Protein AF-A0A7J2U5F8-F1 (afdb_monomer)

Organism: NCBI:txid334771

pLDDT: mean 87.83, std 13.02, range [47.31, 97.75]

Radius of gyration: 16.74 Å; Cα contacts (8 Å, |Δi|>4): 131; chains: 1; bounding box: 28×45×47 Å

Sequence (115 aa):
MVRGAVVEAIRSAIVHELKHLANARHSIAVVEDADWGYIYIVTLDTSARKALEVNLELQKRFPGIPIVVKWTGSMDLSEEDLIDYIVKIARAGGFKARAPPGFSSVEVVRGAREE

Foldseek 3Di:
DVVVVVVVVVVVVLVVLCVVLPPFDKDWDWDQDPVLGIAIEIETADEPVSQLVSLLVVLLVAASHHYHYHYDDYDPDDPVRVVVSVVSNCVSNVHDPDDDVPDDPVVVVVVVVVD

Structure (mmCIF, N/CA/C/O backbone):
data_AF-A0A7J2U5F8-F1
#
_entry.id   AF-A0A7J2U5F8-F1
#
loop_
_atom_site.group_PDB
_atom_site.id
_atom_site.type_symbol
_atom_site.label_atom_id
_atom_site.label_alt_id
_atom_site.label_comp_id
_atom_site.label_asym_id
_atom_site.label_entity_id
_atom_site.label_seq_id
_atom_site.pdbx_PDB_ins_code
_atom_site.Cartn_x
_atom_site.Cartn_y
_atom_site.Cartn_z
_atom_site.occupancy
_atom_site.B_iso_or_equiv
_atom_site.auth_seq_id
_atom_site.auth_comp_id
_atom_site.auth_asym_id
_atom_site.auth_atom_id
_atom_site.pdbx_PDB_model_num
ATOM 1 N N . MET A 1 1 ? 19.595 -0.369 -18.075 1.00 59.03 1 MET A N 1
ATOM 2 C CA . MET A 1 1 ? 18.594 0.617 -18.547 1.00 59.03 1 MET A CA 1
ATOM 3 C C . MET A 1 1 ? 17.151 0.136 -18.350 1.00 59.03 1 MET A C 1
ATOM 5 O O . MET A 1 1 ? 16.359 0.891 -17.814 1.00 59.03 1 MET A O 1
ATOM 9 N N . VAL A 1 2 ? 16.816 -1.121 -18.685 1.00 62.69 2 VAL A N 1
ATOM 10 C CA . VAL A 1 2 ? 15.437 -1.667 -18.610 1.00 62.69 2 VAL A CA 1
ATOM 11 C C . VAL A 1 2 ? 14.827 -1.662 -17.194 1.00 62.69 2 VAL A C 1
ATOM 13 O O . VAL A 1 2 ? 13.661 -1.323 -17.033 1.00 62.69 2 VAL A O 1
ATOM 16 N N . ARG A 1 3 ? 15.614 -1.973 -16.153 1.00 77.81 3 ARG A N 1
ATOM 17 C CA . ARG A 1 3 ? 15.121 -2.105 -14.765 1.00 77.81 3 ARG A CA 1
ATOM 18 C C . ARG A 1 3 ? 14.529 -0.803 -14.198 1.00 77.81 3 ARG A C 1
ATOM 20 O O . ARG A 1 3 ? 13.470 -0.844 -13.588 1.00 77.81 3 ARG A O 1
ATOM 27 N N . GLY A 1 4 ? 15.155 0.346 -14.470 1.00 85.44 4 GLY A N 1
ATOM 28 C CA . GLY A 1 4 ? 14.658 1.654 -14.018 1.00 85.44 4 GLY A CA 1
ATOM 29 C C . GLY A 1 4 ? 13.363 2.087 -14.714 1.00 85.44 4 GLY A C 1
ATOM 30 O O . GLY A 1 4 ? 12.473 2.630 -14.072 1.00 85.44 4 GLY A O 1
ATOM 31 N N . ALA A 1 5 ? 13.212 1.776 -16.006 1.00 89.38 5 ALA A N 1
ATOM 32 C CA . ALA A 1 5 ? 11.989 2.088 -16.749 1.00 89.38 5 ALA A CA 1
ATOM 33 C C . ALA A 1 5 ? 10.775 1.301 -16.226 1.00 89.38 5 ALA A C 1
ATOM 35 O O . ALA A 1 5 ? 9.682 1.850 -16.128 1.00 89.38 5 ALA A O 1
ATOM 36 N N . VAL A 1 6 ? 10.974 0.033 -15.843 1.00 92.12 6 VAL A N 1
ATOM 37 C CA . VAL A 1 6 ? 9.915 -0.792 -15.237 1.00 92.12 6 VAL A CA 1
ATOM 38 C C . VAL A 1 6 ? 9.496 -0.237 -13.875 1.00 92.12 6 VAL A C 1
ATOM 40 O O . VAL A 1 6 ? 8.301 -0.144 -13.603 1.00 92.12 6 VAL A O 1
ATOM 43 N N . VAL A 1 7 ? 10.455 0.183 -13.043 1.00 94.38 7 VAL A N 1
ATOM 44 C CA . VAL A 1 7 ? 10.164 0.785 -11.731 1.00 94.38 7 VAL A CA 1
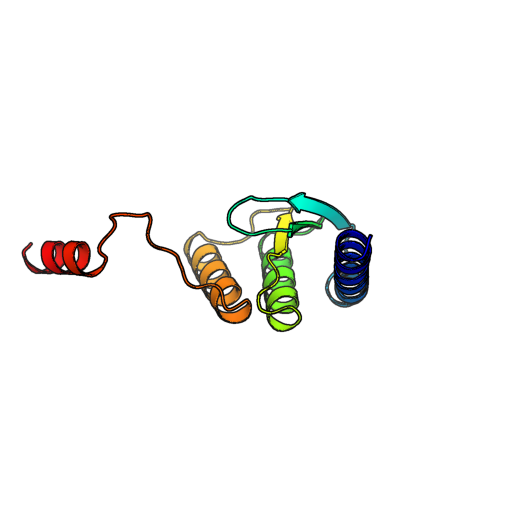ATOM 45 C C . VAL A 1 7 ? 9.327 2.057 -11.871 1.00 94.38 7 VAL A C 1
ATOM 47 O O . VAL A 1 7 ? 8.305 2.201 -11.201 1.00 94.38 7 VAL A O 1
ATOM 50 N N . GLU A 1 8 ? 9.693 2.951 -12.791 1.00 94.81 8 GLU A N 1
ATOM 51 C CA . GLU A 1 8 ? 8.921 4.176 -13.030 1.00 94.81 8 GLU A CA 1
ATOM 52 C C . GLU A 1 8 ? 7.544 3.909 -13.655 1.00 94.81 8 GLU A C 1
ATOM 54 O O . GLU A 1 8 ? 6.579 4.618 -13.351 1.00 94.81 8 GLU A O 1
ATOM 59 N N . ALA A 1 9 ? 7.411 2.868 -14.482 1.00 95.75 9 ALA A N 1
ATOM 60 C CA . ALA A 1 9 ? 6.119 2.459 -15.028 1.00 95.75 9 ALA A CA 1
ATOM 61 C C . ALA A 1 9 ? 5.171 1.963 -13.924 1.00 95.75 9 ALA A C 1
ATOM 63 O O . ALA A 1 9 ? 4.023 2.405 -13.859 1.00 95.75 9 ALA A O 1
ATOM 64 N N . ILE A 1 10 ? 5.660 1.113 -13.013 1.00 96.19 10 ILE A N 1
ATOM 65 C CA . ILE A 1 10 ? 4.882 0.642 -11.857 1.00 96.19 10 ILE A CA 1
ATOM 66 C C . ILE A 1 10 ? 4.533 1.821 -10.945 1.00 96.19 10 ILE A C 1
ATOM 68 O O . ILE A 1 10 ? 3.371 1.989 -10.577 1.00 96.19 10 ILE A O 1
ATOM 72 N N . ARG A 1 11 ? 5.503 2.692 -10.638 1.00 96.44 11 ARG A N 1
ATOM 73 C CA . ARG A 1 11 ? 5.270 3.913 -9.855 1.00 96.44 11 ARG A CA 1
ATOM 74 C C . ARG A 1 11 ? 4.149 4.761 -10.457 1.00 96.44 11 ARG A C 1
ATOM 76 O O . ARG A 1 11 ? 3.247 5.182 -9.738 1.00 96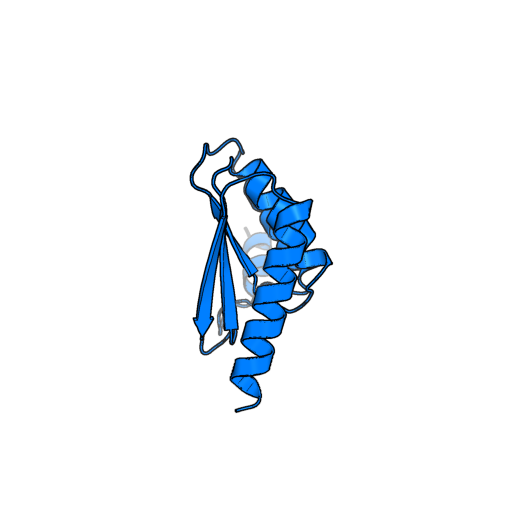.44 11 ARG A O 1
ATOM 83 N N . SER A 1 12 ? 4.182 4.980 -11.769 1.00 95.94 12 SER A N 1
ATOM 84 C CA . SER A 1 12 ? 3.167 5.760 -12.486 1.00 95.94 12 SER A CA 1
ATOM 85 C C . SER A 1 12 ? 1.788 5.098 -12.448 1.00 95.94 12 SER A C 1
ATOM 87 O O . SER A 1 12 ? 0.788 5.794 -12.268 1.00 95.94 12 SER A O 1
ATOM 89 N N . ALA A 1 13 ? 1.724 3.769 -12.558 1.00 96.62 13 ALA A N 1
ATOM 90 C CA . ALA A 1 13 ? 0.478 3.017 -12.437 1.00 96.62 13 ALA A CA 1
ATOM 91 C C . ALA A 1 13 ? -0.125 3.130 -11.027 1.00 96.62 13 ALA A C 1
ATOM 93 O O . ALA A 1 13 ? -1.315 3.404 -10.892 1.00 96.62 13 ALA A O 1
ATOM 94 N N . ILE A 1 14 ? 0.692 3.022 -9.973 1.00 95.88 14 ILE A N 1
ATOM 95 C CA . ILE A 1 14 ? 0.227 3.211 -8.590 1.00 95.88 14 ILE A CA 1
ATOM 96 C C . ILE A 1 14 ? -0.287 4.644 -8.391 1.00 95.88 14 ILE A C 1
ATOM 98 O O . ILE A 1 14 ? -1.357 4.836 -7.819 1.00 95.88 14 ILE A O 1
ATOM 102 N N . VAL A 1 15 ? 0.425 5.660 -8.895 1.00 94.56 15 VAL A N 1
ATOM 103 C CA . VAL A 1 15 ? -0.038 7.060 -8.835 1.00 94.56 15 VAL A CA 1
ATOM 104 C C . VAL A 1 15 ? -1.375 7.236 -9.554 1.00 94.56 15 VAL A C 1
ATOM 106 O O . VAL A 1 15 ? -2.239 7.962 -9.064 1.00 94.56 15 VAL A O 1
ATOM 109 N N . HIS A 1 16 ? -1.561 6.597 -10.710 1.00 94.25 16 HIS A N 1
ATOM 110 C CA . HIS A 1 16 ? -2.828 6.645 -11.434 1.00 94.25 16 HIS A CA 1
ATOM 111 C C . HIS A 1 16 ? -3.973 6.068 -10.594 1.00 94.25 16 HIS A C 1
ATOM 113 O O . HIS A 1 16 ? -5.000 6.723 -10.439 1.00 94.25 16 HIS A O 1
ATOM 119 N N . GLU A 1 17 ? -3.766 4.907 -9.976 1.00 94.12 17 GLU A N 1
ATOM 120 C CA . GLU A 1 17 ? -4.770 4.279 -9.114 1.00 94.12 17 GLU A CA 1
ATOM 121 C C . GLU A 1 17 ? -5.073 5.095 -7.856 1.00 94.12 17 GLU A C 1
ATOM 123 O O . GLU A 1 17 ? -6.233 5.258 -7.471 1.00 94.12 17 GLU A O 1
ATOM 128 N N . LEU A 1 18 ? -4.053 5.699 -7.242 1.00 92.56 18 LEU A N 1
ATOM 129 C CA . LEU A 1 18 ? -4.235 6.554 -6.069 1.00 92.56 18 LEU A CA 1
ATOM 130 C C . LEU A 1 18 ? -5.150 7.749 -6.340 1.00 92.56 18 LEU A C 1
ATOM 132 O O . LEU A 1 18 ? -5.895 8.132 -5.444 1.00 92.56 18 LEU A O 1
ATOM 136 N N . LYS A 1 19 ? -5.171 8.295 -7.564 1.00 89.75 19 LYS A N 1
ATOM 137 C CA . LYS A 1 19 ? -6.104 9.378 -7.933 1.00 89.75 19 LYS A CA 1
ATOM 138 C C . LYS A 1 19 ? -7.571 8.959 -7.833 1.00 89.75 19 LYS A C 1
ATOM 140 O O . LYS A 1 19 ? -8.426 9.816 -7.633 1.00 89.75 19 LYS A O 1
ATOM 145 N N . HIS A 1 20 ? -7.863 7.669 -7.986 1.00 87.50 20 HIS A N 1
ATOM 146 C CA . HIS A 1 20 ? -9.218 7.125 -7.904 1.00 87.50 20 HIS A CA 1
ATOM 147 C C . HIS A 1 20 ? -9.553 6.606 -6.504 1.00 87.50 20 HIS A C 1
ATOM 149 O O . HIS A 1 20 ? -10.695 6.712 -6.064 1.00 87.50 20 HIS A O 1
ATOM 155 N N . LEU A 1 21 ? -8.562 6.051 -5.804 1.00 86.31 21 LEU A N 1
ATOM 156 C CA . LEU A 1 21 ? -8.747 5.406 -4.503 1.00 86.31 21 LEU A CA 1
ATOM 157 C C . LEU A 1 21 ? -8.658 6.384 -3.324 1.00 86.31 21 LEU A C 1
ATOM 159 O O . LEU A 1 21 ? -9.308 6.176 -2.297 1.00 86.31 21 LEU A O 1
ATOM 163 N N . ALA A 1 22 ? -7.857 7.440 -3.457 1.00 75.19 22 ALA A N 1
ATOM 164 C CA . ALA A 1 22 ? -7.563 8.377 -2.387 1.00 75.19 22 ALA A CA 1
ATOM 165 C C . ALA A 1 22 ? -7.772 9.821 -2.859 1.00 75.19 22 ALA A C 1
ATOM 167 O O . ALA A 1 22 ? -6.973 10.371 -3.611 1.00 75.19 22 ALA A O 1
ATOM 168 N N . ASN A 1 23 ? -8.800 10.489 -2.330 1.00 74.56 23 ASN A N 1
ATOM 169 C CA . ASN A 1 23 ? -8.952 11.943 -2.467 1.00 74.56 23 ASN A CA 1
ATOM 170 C C . ASN A 1 23 ? -8.095 12.698 -1.428 1.00 74.56 23 ASN A C 1
ATOM 172 O O . ASN A 1 23 ? -8.542 13.658 -0.805 1.00 74.56 23 ASN A O 1
ATOM 176 N N . ALA A 1 24 ? -6.886 12.195 -1.173 1.00 74.50 24 ALA A N 1
ATOM 177 C CA . ALA A 1 24 ? -5.983 12.665 -0.132 1.00 74.50 24 ALA A CA 1
ATOM 178 C C . ALA A 1 24 ? -4.618 13.022 -0.726 1.00 74.50 24 ALA A C 1
ATOM 180 O O . ALA A 1 24 ? -4.188 12.472 -1.749 1.00 74.50 24 ALA A O 1
ATOM 181 N N . ARG A 1 25 ? -3.912 13.942 -0.060 1.00 88.69 25 ARG A N 1
ATOM 182 C CA . ARG A 1 25 ? -2.523 14.250 -0.404 1.00 88.69 25 ARG A CA 1
ATOM 183 C C . ARG A 1 25 ? -1.691 12.981 -0.225 1.00 88.69 25 ARG A C 1
ATOM 185 O O . ARG A 1 25 ? -1.799 12.303 0.795 1.00 88.69 25 ARG A O 1
ATOM 192 N N . HIS A 1 26 ? -0.869 12.675 -1.223 1.00 92.94 26 HIS A N 1
ATOM 193 C CA . HIS A 1 26 ? -0.048 11.474 -1.226 1.00 92.94 26 HIS A CA 1
ATOM 194 C C . HIS A 1 26 ? 1.376 11.750 -1.699 1.00 92.94 26 HIS A C 1
ATOM 196 O O . HIS A 1 26 ? 1.631 12.687 -2.458 1.00 92.94 26 HIS A O 1
ATOM 202 N N . SER A 1 27 ? 2.303 10.900 -1.270 1.00 94.50 27 SER A N 1
ATOM 203 C CA . SER A 1 27 ? 3.658 10.820 -1.810 1.00 94.50 27 SER A CA 1
ATOM 204 C C . SER A 1 27 ? 4.056 9.361 -2.018 1.00 94.50 27 SER A C 1
ATOM 206 O O . SER A 1 27 ? 3.572 8.474 -1.316 1.00 94.50 27 SER A O 1
ATOM 208 N N . ILE A 1 28 ? 4.926 9.112 -2.998 1.00 96.38 28 ILE A N 1
ATOM 209 C CA . ILE A 1 28 ? 5.519 7.794 -3.236 1.00 96.38 28 ILE A CA 1
ATOM 210 C C . ILE A 1 28 ? 7.034 7.898 -3.228 1.00 96.38 28 ILE A C 1
ATOM 212 O O . ILE A 1 28 ? 7.607 8.677 -3.998 1.00 96.38 28 ILE A O 1
ATOM 216 N N . ALA A 1 29 ? 7.648 7.040 -2.418 1.00 96.31 29 ALA A N 1
ATOM 217 C CA . ALA A 1 29 ? 9.060 6.700 -2.467 1.00 96.31 29 ALA A CA 1
ATOM 218 C C . ALA A 1 29 ? 9.234 5.252 -2.945 1.00 96.31 29 ALA A C 1
ATOM 220 O O . ALA A 1 29 ? 8.351 4.416 -2.751 1.00 96.31 29 ALA A O 1
ATOM 221 N N . VAL A 1 30 ? 10.380 4.958 -3.555 1.00 96.75 30 VAL A N 1
ATOM 222 C CA . VAL A 1 30 ? 10.763 3.599 -3.948 1.00 96.75 30 VAL A CA 1
ATOM 223 C C . VAL A 1 30 ? 12.078 3.263 -3.264 1.00 96.75 30 VAL A C 1
ATOM 225 O O . VAL A 1 30 ? 13.011 4.063 -3.301 1.00 96.75 30 VAL A O 1
ATOM 228 N N . VAL A 1 31 ? 12.137 2.097 -2.630 1.00 95.56 31 VAL A N 1
ATOM 229 C CA . VAL A 1 31 ? 13.334 1.581 -1.956 1.00 95.56 31 VAL A CA 1
ATOM 230 C C . VAL A 1 31 ? 13.669 0.220 -2.551 1.00 95.56 31 VAL A C 1
ATOM 232 O O . VAL A 1 31 ? 12.765 -0.569 -2.801 1.00 95.56 31 VAL A O 1
ATOM 235 N N . GLU A 1 32 ? 14.948 -0.052 -2.805 1.00 93.69 32 GLU A N 1
ATOM 236 C CA . GLU A 1 32 ? 15.409 -1.396 -3.166 1.00 93.69 32 GLU A CA 1
ATOM 237 C C . GLU A 1 32 ? 15.792 -2.150 -1.892 1.00 93.69 32 GLU A C 1
ATOM 239 O O . GLU A 1 32 ? 16.605 -1.675 -1.101 1.00 93.69 32 GLU A O 1
ATOM 244 N N . ASP A 1 33 ? 15.186 -3.312 -1.705 1.00 91.12 33 ASP A N 1
ATOM 245 C CA . ASP A 1 33 ? 15.442 -4.246 -0.622 1.00 91.12 33 ASP A CA 1
ATOM 246 C C . ASP A 1 33 ? 16.014 -5.552 -1.195 1.00 91.12 33 ASP A C 1
ATOM 248 O O . ASP A 1 33 ? 15.627 -5.993 -2.282 1.00 91.12 33 ASP A O 1
ATOM 252 N N . ALA A 1 34 ? 16.960 -6.164 -0.483 1.00 89.00 34 ALA A N 1
ATOM 253 C CA . ALA A 1 34 ? 17.662 -7.354 -0.959 1.00 89.00 34 ALA A CA 1
ATOM 254 C C . ALA A 1 34 ? 16.756 -8.595 -1.050 1.00 89.00 34 ALA A C 1
ATOM 256 O O . ALA A 1 34 ? 16.951 -9.427 -1.937 1.00 89.00 34 ALA A O 1
ATOM 257 N N . ASP A 1 35 ? 15.759 -8.703 -0.172 1.00 85.69 35 ASP A N 1
ATOM 258 C CA . ASP A 1 35 ? 14.868 -9.859 -0.073 1.00 85.69 35 ASP A CA 1
ATOM 259 C C . ASP A 1 35 ? 13.565 -9.654 -0.855 1.00 85.69 35 ASP A C 1
ATOM 261 O O . ASP A 1 35 ? 12.974 -10.616 -1.357 1.00 85.69 35 ASP A O 1
ATOM 265 N N . TRP A 1 36 ? 13.117 -8.401 -0.966 1.00 84.06 36 TRP A N 1
ATOM 266 C CA . TRP A 1 36 ? 11.821 -8.038 -1.547 1.00 84.06 36 TRP A CA 1
ATOM 267 C C . TRP A 1 36 ? 11.916 -7.323 -2.899 1.00 84.06 36 TRP A C 1
ATOM 269 O O . TRP A 1 36 ? 10.905 -7.169 -3.586 1.00 84.06 36 TRP A O 1
ATOM 279 N N . GLY A 1 37 ? 13.109 -6.904 -3.320 1.00 90.50 37 GLY A N 1
ATOM 280 C CA . GLY A 1 37 ? 13.285 -6.080 -4.511 1.00 90.50 37 GLY A CA 1
ATOM 281 C C . GLY A 1 37 ? 12.765 -4.658 -4.290 1.00 90.50 37 GLY A C 1
ATOM 282 O O . GLY A 1 37 ? 12.965 -4.069 -3.234 1.00 90.50 37 GLY A O 1
ATOM 283 N N . TYR A 1 38 ? 12.116 -4.067 -5.295 1.00 94.69 38 TYR A N 1
ATOM 284 C CA . TYR A 1 38 ? 11.608 -2.698 -5.174 1.00 94.69 38 TYR A CA 1
ATOM 285 C C . TYR A 1 38 ? 10.315 -2.645 -4.357 1.00 94.69 38 TYR A C 1
ATOM 287 O O . TYR A 1 38 ? 9.298 -3.217 -4.751 1.00 94.69 38 TYR A O 1
ATOM 295 N N . ILE A 1 39 ? 10.353 -1.896 -3.258 1.00 95.69 39 ILE A N 1
ATOM 296 C CA . ILE A 1 39 ? 9.221 -1.617 -2.380 1.00 95.69 39 ILE A CA 1
ATOM 297 C C . ILE A 1 39 ? 8.716 -0.200 -2.653 1.00 95.69 39 ILE A C 1
ATOM 299 O O . ILE A 1 39 ? 9.471 0.772 -2.568 1.00 95.69 39 ILE A O 1
ATOM 303 N N . TYR A 1 40 ? 7.421 -0.076 -2.941 1.00 97.38 40 TYR A N 1
ATOM 304 C CA . TYR A 1 40 ? 6.749 1.201 -3.175 1.00 97.38 40 TYR A CA 1
ATOM 305 C C . TYR A 1 40 ? 6.097 1.669 -1.877 1.00 97.38 40 TYR A C 1
ATOM 307 O O . TYR A 1 40 ? 5.114 1.091 -1.413 1.00 97.38 40 TYR A O 1
ATOM 315 N N . ILE A 1 41 ? 6.650 2.719 -1.278 1.00 97.75 41 ILE A N 1
ATOM 316 C CA . ILE A 1 41 ? 6.159 3.292 -0.026 1.00 97.75 41 ILE A CA 1
ATOM 317 C C . ILE A 1 41 ? 5.259 4.477 -0.361 1.00 97.75 41 ILE A C 1
ATOM 319 O O . ILE A 1 41 ? 5.737 5.542 -0.753 1.00 97.75 41 ILE A O 1
ATOM 323 N N . VAL A 1 42 ? 3.957 4.292 -0.180 1.00 97.56 42 VAL A N 1
ATOM 324 C CA . VAL A 1 42 ? 2.926 5.317 -0.337 1.00 97.56 42 VAL A CA 1
ATOM 325 C C . VAL A 1 42 ? 2.672 5.959 1.023 1.00 97.56 42 VAL A C 1
ATOM 327 O O . VAL A 1 42 ? 2.358 5.257 1.975 1.00 97.56 42 VAL A O 1
ATOM 330 N N . THR A 1 43 ? 2.764 7.279 1.140 1.00 97.38 43 THR A N 1
ATOM 331 C CA . THR A 1 43 ? 2.306 8.000 2.341 1.00 97.38 43 THR A CA 1
ATOM 332 C C . THR A 1 43 ? 1.024 8.744 2.016 1.00 97.38 43 THR A C 1
ATOM 334 O O . THR A 1 43 ? 1.010 9.499 1.046 1.00 97.38 43 THR A O 1
ATOM 337 N N . LEU A 1 44 ? -0.033 8.537 2.803 1.00 96.62 44 LEU A N 1
ATOM 338 C CA . LEU A 1 44 ? -1.343 9.164 2.624 1.00 96.62 44 LEU A CA 1
ATOM 339 C C . LEU A 1 44 ? -1.705 10.048 3.817 1.00 96.62 44 LEU A C 1
ATOM 341 O O . LEU A 1 44 ? -1.609 9.624 4.969 1.00 96.62 44 LEU A O 1
ATOM 345 N N . ASP A 1 45 ? -2.201 11.248 3.534 1.00 95.25 45 ASP A N 1
ATOM 346 C CA . ASP A 1 45 ? -2.749 12.136 4.557 1.00 95.25 45 ASP A CA 1
ATOM 347 C C . ASP A 1 45 ? -4.210 11.787 4.870 1.00 95.25 45 ASP A C 1
ATOM 349 O O . ASP A 1 45 ? -5.153 12.412 4.385 1.00 95.25 45 ASP A O 1
ATOM 353 N N . THR A 1 46 ? -4.403 10.680 5.587 1.00 95.88 46 THR A N 1
ATOM 354 C CA . THR A 1 46 ? -5.720 10.130 5.933 1.00 95.88 46 THR A CA 1
ATOM 355 C C . THR A 1 46 ? -5.641 9.249 7.187 1.00 95.88 46 THR A C 1
ATOM 357 O O . THR A 1 46 ? -4.555 9.064 7.738 1.00 95.88 46 THR A O 1
ATOM 360 N N . SER A 1 47 ? -6.775 8.729 7.667 1.00 96.38 47 SER A N 1
ATOM 361 C CA . SER A 1 47 ? -6.811 7.839 8.836 1.00 96.38 47 SER A CA 1
ATOM 362 C C . SER A 1 47 ? -6.232 6.451 8.540 1.00 96.38 47 SER A C 1
ATOM 364 O O . SER A 1 47 ? -6.137 6.033 7.382 1.00 96.38 47 SER A O 1
ATOM 366 N N . ALA A 1 48 ? -5.867 5.717 9.593 1.00 96.94 48 ALA A N 1
ATOM 367 C CA . ALA A 1 48 ? -5.327 4.363 9.491 1.00 96.94 48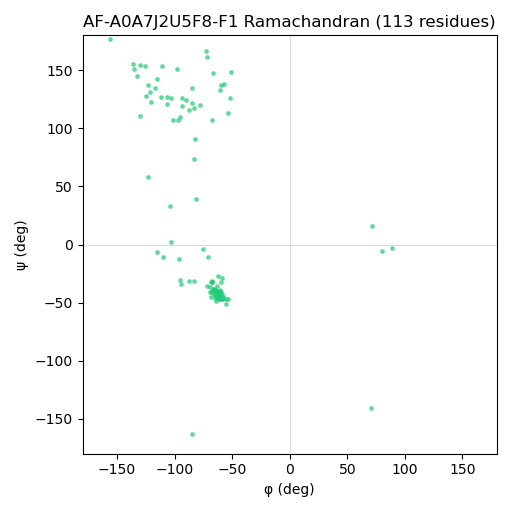 ALA A CA 1
ATOM 368 C C . ALA A 1 48 ? -6.264 3.426 8.716 1.00 96.94 48 ALA A C 1
ATOM 370 O O . ALA A 1 48 ? -5.830 2.746 7.783 1.00 96.94 48 ALA A O 1
ATOM 371 N N . ARG A 1 49 ? -7.56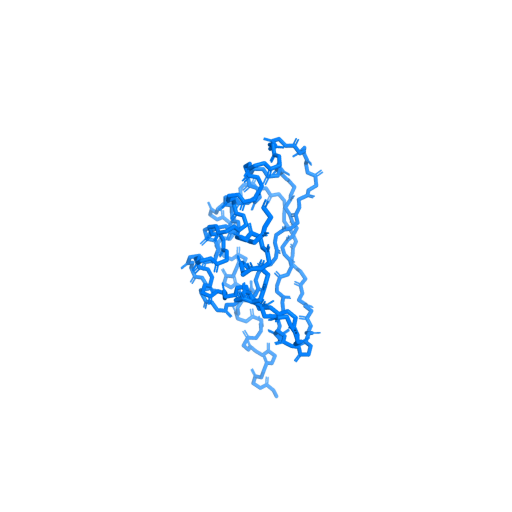5 3.445 9.040 1.00 97.38 49 ARG A N 1
ATOM 372 C CA . ARG A 1 49 ? -8.591 2.661 8.340 1.00 97.38 49 ARG A CA 1
ATOM 373 C C . ARG A 1 49 ? -8.595 2.953 6.853 1.00 97.38 49 ARG A C 1
ATOM 375 O O . ARG A 1 49 ? -8.508 2.026 6.049 1.00 97.38 49 ARG A O 1
ATOM 382 N N . LYS A 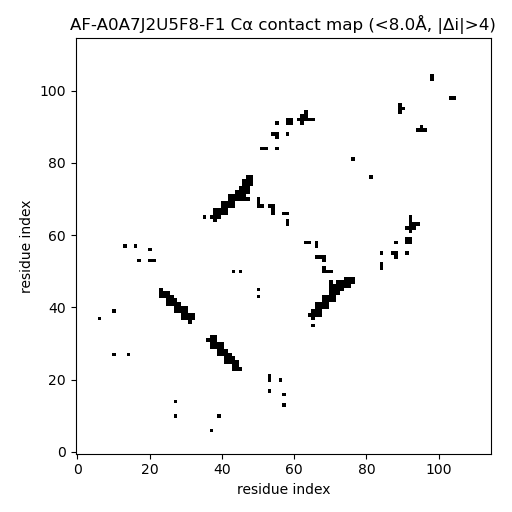1 50 ? -8.642 4.233 6.474 1.00 96.69 50 LYS A N 1
ATOM 383 C CA . LYS A 1 50 ? -8.719 4.593 5.059 1.00 96.69 50 LYS A CA 1
ATOM 384 C C . LYS A 1 50 ? -7.447 4.220 4.305 1.00 96.69 50 LYS A C 1
ATOM 386 O O . LYS A 1 50 ? -7.515 3.753 3.170 1.00 96.69 50 LYS A O 1
ATOM 391 N N . ALA A 1 51 ? -6.291 4.382 4.939 1.00 97.12 51 ALA A N 1
ATOM 392 C CA . ALA A 1 51 ? -5.016 3.989 4.364 1.00 97.12 51 ALA A CA 1
ATOM 393 C C . ALA A 1 51 ? -4.920 2.472 4.133 1.00 97.12 51 ALA A C 1
ATOM 395 O O . ALA A 1 51 ? -4.430 2.044 3.088 1.00 97.12 51 ALA A O 1
ATOM 396 N N . LEU A 1 52 ? -5.425 1.658 5.061 1.00 97.38 52 LEU A N 1
ATOM 397 C CA . LEU A 1 52 ? -5.439 0.200 4.924 1.00 97.38 52 LEU A CA 1
ATOM 398 C C . LEU A 1 52 ? -6.451 -0.290 3.883 1.00 97.38 52 LEU A C 1
ATOM 400 O O . LEU A 1 52 ? -6.136 -1.217 3.139 1.00 97.38 52 LEU A O 1
ATOM 404 N N . GLU A 1 53 ? -7.610 0.361 3.750 1.00 97.19 53 GLU A N 1
ATOM 405 C CA . GLU A 1 53 ? -8.531 0.122 2.628 1.00 97.19 53 GLU A CA 1
ATOM 406 C C . GLU A 1 53 ? -7.849 0.386 1.280 1.00 97.19 53 GLU A C 1
ATOM 408 O O . GLU A 1 53 ? -7.916 -0.443 0.374 1.00 97.19 53 GLU A O 1
ATOM 413 N N . VAL A 1 54 ? -7.146 1.519 1.155 1.00 97.19 54 VAL A N 1
ATOM 414 C CA . VAL A 1 54 ? -6.394 1.849 -0.063 1.00 97.19 54 VAL A CA 1
ATOM 415 C C . VAL A 1 54 ? -5.288 0.824 -0.312 1.00 97.19 54 VAL A C 1
ATOM 417 O O . VAL A 1 54 ? -5.130 0.376 -1.444 1.00 97.19 54 VAL A O 1
ATOM 420 N N . ASN A 1 55 ? -4.556 0.406 0.726 1.00 97.56 55 ASN A N 1
ATOM 421 C CA . ASN A 1 55 ? -3.530 -0.631 0.601 1.00 97.56 55 ASN A CA 1
ATOM 422 C C . ASN A 1 55 ? -4.122 -1.945 0.077 1.00 97.56 55 ASN A C 1
ATOM 424 O O . ASN A 1 55 ? -3.595 -2.539 -0.860 1.00 97.56 55 ASN A O 1
ATOM 428 N N . LEU A 1 56 ? -5.258 -2.371 0.631 1.00 97.69 56 LEU A N 1
ATOM 429 C CA . LEU A 1 56 ? -5.941 -3.581 0.193 1.00 97.69 56 LEU A CA 1
ATOM 430 C C . LEU A 1 56 ? -6.347 -3.507 -1.285 1.00 97.69 56 LEU A C 1
ATOM 432 O O . LEU A 1 56 ? -6.127 -4.466 -2.023 1.00 97.69 56 LEU A O 1
ATOM 436 N N . GLU A 1 57 ? -6.905 -2.382 -1.733 1.00 97.62 57 GLU A N 1
ATOM 437 C CA . GLU A 1 57 ? -7.274 -2.193 -3.140 1.00 97.62 57 GLU A CA 1
ATOM 438 C C . GLU A 1 57 ? -6.058 -2.146 -4.071 1.00 97.62 57 GLU A C 1
ATOM 440 O O . GLU A 1 57 ? -6.080 -2.757 -5.141 1.00 97.62 57 GLU A O 1
ATOM 445 N N . LEU A 1 58 ? -4.969 -1.495 -3.657 1.00 96.81 58 LEU A N 1
ATOM 446 C CA . LEU A 1 58 ? -3.715 -1.519 -4.408 1.00 96.81 58 LEU A CA 1
ATOM 447 C C . LEU A 1 58 ? -3.172 -2.947 -4.525 1.00 96.81 58 LEU A C 1
ATOM 449 O O . LEU A 1 58 ? -2.807 -3.366 -5.618 1.00 96.81 58 LEU A O 1
ATOM 453 N N . GLN A 1 59 ? -3.183 -3.728 -3.445 1.00 96.44 59 GLN A N 1
ATOM 454 C CA . GLN A 1 59 ? -2.665 -5.095 -3.478 1.00 96.44 59 GLN A CA 1
ATOM 455 C C . GLN A 1 59 ? -3.501 -6.050 -4.332 1.00 96.44 59 GLN A C 1
ATOM 457 O O . GLN A 1 59 ? -2.947 -6.930 -4.984 1.00 96.44 59 GLN A O 1
ATOM 462 N N . LYS A 1 60 ? -4.821 -5.847 -4.412 1.00 96.38 60 LYS A N 1
ATOM 463 C CA . LYS A 1 60 ? -5.668 -6.581 -5.367 1.00 96.38 60 LYS A CA 1
ATOM 464 C C . LYS A 1 60 ? -5.304 -6.273 -6.824 1.00 96.38 60 LYS A C 1
ATOM 466 O O . LYS A 1 60 ? -5.408 -7.156 -7.671 1.00 96.38 60 LYS A O 1
ATOM 471 N N . ARG A 1 61 ? -4.913 -5.029 -7.126 1.00 96.38 61 ARG A N 1
ATOM 472 C CA . ARG A 1 61 ? -4.576 -4.568 -8.488 1.00 96.38 61 ARG A CA 1
ATOM 473 C C . ARG A 1 61 ? -3.145 -4.901 -8.900 1.00 96.38 61 ARG A C 1
ATOM 475 O O . ARG A 1 61 ? -2.894 -5.131 -10.079 1.00 96.38 61 ARG A O 1
ATOM 482 N N . PHE A 1 62 ? -2.225 -4.941 -7.940 1.00 95.94 62 PHE A N 1
ATOM 483 C CA . PHE A 1 62 ? -0.799 -5.172 -8.164 1.00 95.94 62 PHE A CA 1
ATOM 484 C C . PHE A 1 62 ? -0.284 -6.387 -7.370 1.00 95.94 62 PHE A C 1
ATOM 486 O O . PHE A 1 62 ? 0.645 -6.245 -6.571 1.00 95.94 62 PHE A O 1
ATOM 493 N N . PRO A 1 63 ? -0.854 -7.591 -7.567 1.00 94.56 63 PRO A N 1
ATOM 494 C CA . PRO A 1 63 ? -0.430 -8.771 -6.822 1.00 94.56 63 PRO A CA 1
ATOM 495 C C . PRO A 1 63 ? 1.054 -9.077 -7.070 1.00 94.56 63 PRO A C 1
ATOM 497 O O . PRO A 1 63 ? 1.543 -9.004 -8.198 1.00 94.56 63 PRO A O 1
ATOM 500 N N . GLY A 1 64 ? 1.777 -9.424 -6.004 1.00 92.12 64 GLY A N 1
ATOM 501 C CA . GLY A 1 64 ? 3.214 -9.700 -6.027 1.00 92.12 64 GLY A CA 1
ATOM 502 C C . GLY A 1 64 ? 4.115 -8.461 -6.019 1.00 92.12 64 GLY A C 1
ATOM 503 O O . GLY A 1 64 ? 5.329 -8.618 -5.903 1.00 92.12 64 GLY A O 1
ATOM 504 N N . ILE A 1 65 ? 3.561 -7.245 -6.104 1.00 94.88 65 ILE A N 1
ATOM 505 C CA . ILE A 1 65 ? 4.328 -5.998 -6.004 1.00 94.88 65 ILE A CA 1
ATOM 506 C C . ILE A 1 65 ? 4.316 -5.506 -4.547 1.00 94.88 65 ILE A C 1
ATOM 508 O O . ILE A 1 65 ? 3.245 -5.215 -4.008 1.00 94.88 65 ILE A O 1
ATOM 512 N N . PRO A 1 66 ? 5.476 -5.386 -3.873 1.00 93.81 66 PRO A N 1
ATOM 513 C CA . PRO A 1 66 ? 5.520 -4.898 -2.499 1.00 93.81 66 PRO A CA 1
ATOM 514 C C . PRO A 1 66 ? 5.112 -3.420 -2.432 1.00 93.81 66 PRO A C 1
ATOM 516 O O . PRO A 1 66 ? 5.857 -2.526 -2.839 1.00 93.81 66 PRO A O 1
ATOM 519 N N . ILE A 1 67 ? 3.916 -3.161 -1.906 1.00 96.62 67 ILE A N 1
ATOM 520 C CA . ILE A 1 67 ? 3.371 -1.819 -1.693 1.00 96.62 67 ILE A CA 1
ATOM 521 C C . ILE A 1 67 ? 3.094 -1.675 -0.202 1.00 96.62 67 ILE A C 1
ATOM 523 O O . ILE A 1 67 ? 2.345 -2.459 0.383 1.00 96.62 67 ILE A O 1
ATOM 527 N N . VAL A 1 68 ? 3.711 -0.665 0.403 1.00 95.44 68 VAL A N 1
ATOM 528 C CA . VAL A 1 68 ? 3.542 -0.313 1.812 1.00 95.44 68 VAL A CA 1
ATOM 529 C C . VAL A 1 68 ? 2.823 1.022 1.875 1.00 95.44 68 VAL A C 1
ATOM 531 O O . VAL A 1 68 ? 3.281 1.995 1.280 1.00 95.44 68 VAL A O 1
ATOM 534 N N . VAL A 1 69 ? 1.724 1.088 2.625 1.00 96.69 69 VAL A N 1
ATOM 535 C CA . VAL A 1 69 ? 0.998 2.340 2.852 1.00 96.69 69 VAL A CA 1
ATOM 536 C C . VAL A 1 69 ? 1.246 2.832 4.275 1.00 96.69 69 VAL A C 1
ATOM 538 O O . VAL A 1 69 ? 0.935 2.144 5.244 1.00 96.69 69 VAL A O 1
ATOM 541 N N . LYS A 1 70 ? 1.804 4.036 4.387 1.00 96.75 70 LYS A N 1
ATOM 542 C CA . LYS A 1 70 ? 1.919 4.828 5.613 1.00 96.75 70 LYS A CA 1
ATOM 543 C C . LYS A 1 70 ? 0.797 5.859 5.654 1.00 96.75 70 LYS A C 1
ATOM 545 O O . LYS A 1 70 ? 0.364 6.349 4.610 1.00 96.75 70 LYS A O 1
ATOM 550 N N . TRP A 1 71 ? 0.379 6.237 6.853 1.00 96.44 71 TRP A N 1
ATOM 551 C CA . TRP A 1 71 ? -0.615 7.284 7.068 1.00 96.44 71 TRP A CA 1
ATOM 552 C C . TRP A 1 71 ? -0.133 8.304 8.095 1.00 96.44 71 TRP A C 1
ATOM 554 O O . TRP A 1 71 ? 0.709 7.991 8.936 1.00 96.44 71 TRP A O 1
ATOM 564 N N . THR A 1 72 ? -0.657 9.526 8.008 1.00 95.62 72 THR A N 1
ATOM 565 C CA . THR A 1 72 ? -0.345 10.623 8.943 1.00 95.62 72 THR A CA 1
ATOM 566 C C . THR A 1 72 ? -1.540 11.083 9.776 1.00 95.62 72 THR A C 1
ATOM 568 O O . THR A 1 72 ? -1.365 11.903 10.673 1.00 95.62 72 THR A O 1
ATOM 571 N N . GLY A 1 73 ? -2.744 10.571 9.499 1.00 93.50 73 GLY A N 1
ATOM 572 C CA . GLY A 1 73 ? -3.953 10.872 10.263 1.00 93.50 73 GLY A CA 1
ATOM 573 C C . GLY A 1 73 ? -4.129 9.992 11.504 1.00 93.50 73 GLY A C 1
ATOM 574 O O . GLY A 1 73 ? -3.198 9.345 11.984 1.00 93.50 73 GLY A O 1
ATOM 575 N N . SER A 1 74 ? -5.352 9.966 12.035 1.00 95.38 74 SER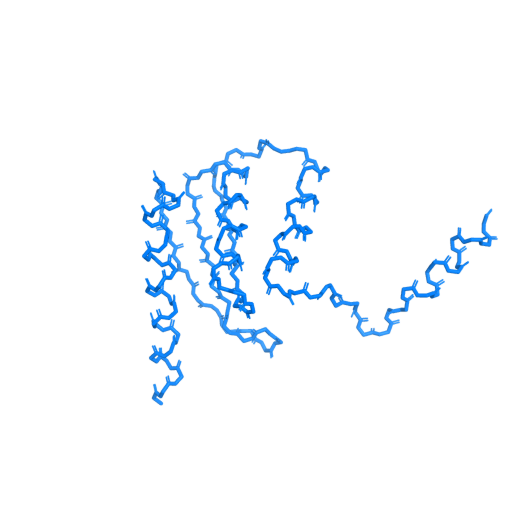 A N 1
ATOM 576 C CA . SER A 1 74 ? -5.683 9.260 13.276 1.00 95.38 74 SER A CA 1
ATOM 577 C C . SER A 1 74 ? -5.557 7.737 13.166 1.00 95.38 74 SER A C 1
ATOM 579 O O . SER A 1 74 ? -5.859 7.140 12.132 1.00 95.38 74 SER A O 1
ATOM 581 N N . MET A 1 75 ? -5.177 7.105 14.280 1.00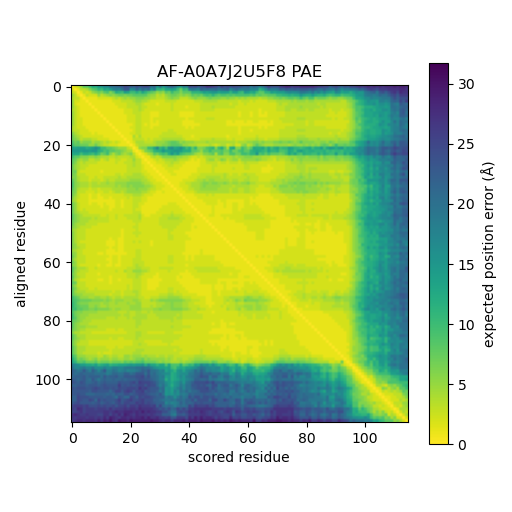 95.88 75 MET A N 1
ATOM 582 C CA . MET A 1 75 ? -5.305 5.661 14.482 1.00 95.88 75 MET A CA 1
ATOM 583 C C . MET A 1 75 ? -6.743 5.345 14.926 1.00 95.88 75 MET A C 1
ATOM 585 O O . MET A 1 75 ? -7.059 5.405 16.109 1.00 95.88 75 MET A O 1
ATOM 589 N N . ASP A 1 76 ? -7.627 5.078 13.962 1.00 96.12 76 ASP A N 1
ATOM 590 C CA . ASP A 1 76 ? -9.074 4.838 14.128 1.00 96.12 76 ASP A CA 1
ATOM 591 C C . ASP A 1 76 ? -9.459 3.346 14.005 1.00 96.12 76 ASP A C 1
ATOM 593 O O . ASP A 1 76 ? -10.534 2.977 13.507 1.00 96.12 76 ASP A O 1
ATOM 597 N N . LEU A 1 77 ? -8.548 2.482 14.452 1.00 95.19 77 LEU A N 1
ATOM 598 C CA . LEU A 1 77 ? -8.658 1.028 14.416 1.00 95.19 77 LEU A CA 1
ATOM 599 C C . LEU A 1 77 ? -8.273 0.429 15.762 1.00 95.19 77 LEU A C 1
ATOM 601 O O . LEU A 1 77 ? -7.353 0.913 16.425 1.00 95.19 77 LEU A O 1
ATOM 605 N N . SER A 1 78 ? -8.950 -0.658 16.120 1.00 96.38 78 SER A N 1
ATOM 606 C CA . SER A 1 78 ? -8.466 -1.557 17.162 1.00 96.38 78 SER A CA 1
ATOM 607 C C . SER A 1 78 ? -7.263 -2.368 16.664 1.00 96.38 78 SER A C 1
ATOM 609 O O . SER A 1 78 ? -6.972 -2.423 15.465 1.00 96.38 78 SER A O 1
ATOM 611 N N . GLU A 1 79 ? -6.560 -3.023 17.584 1.00 93.50 79 GLU A N 1
ATOM 612 C CA . GLU A 1 79 ? -5.489 -3.959 17.231 1.00 93.50 79 GLU A CA 1
ATOM 613 C C . GLU A 1 79 ? -6.017 -5.151 16.414 1.00 93.50 79 GLU A C 1
ATOM 615 O O . GLU A 1 79 ? -5.402 -5.544 15.424 1.00 93.50 79 GLU A O 1
ATOM 620 N N . GLU A 1 80 ? -7.195 -5.673 16.762 1.00 94.62 80 GLU A N 1
ATOM 621 C CA . GLU A 1 80 ? -7.843 -6.769 16.032 1.00 94.62 80 GLU A CA 1
ATOM 622 C C . GLU A 1 80 ? -8.189 -6.370 14.591 1.00 94.62 80 GLU A C 1
ATOM 624 O O . GLU A 1 80 ? -7.887 -7.116 13.655 1.00 94.62 80 GLU A O 1
ATOM 629 N N . ASP A 1 81 ? -8.744 -5.167 14.391 1.00 95.25 81 ASP A N 1
ATOM 630 C CA . ASP A 1 81 ? -9.025 -4.649 13.047 1.00 95.25 81 ASP A CA 1
ATOM 631 C C . ASP A 1 81 ? -7.737 -4.507 12.227 1.00 95.25 81 ASP A C 1
ATOM 633 O O . ASP A 1 81 ? -7.705 -4.820 11.034 1.00 95.25 81 ASP A O 1
ATOM 637 N N . LEU A 1 82 ? -6.659 -4.024 12.856 1.00 94.88 82 LEU A N 1
ATOM 638 C CA . LEU A 1 82 ? -5.363 -3.874 12.202 1.00 94.88 82 LEU A CA 1
ATOM 639 C C . LEU A 1 82 ? -4.825 -5.232 11.731 1.00 94.88 82 LEU A C 1
ATOM 641 O O . LEU A 1 82 ? -4.387 -5.350 10.584 1.00 94.88 82 LEU A O 1
ATOM 645 N N . ILE A 1 83 ? -4.884 -6.257 12.585 1.00 94.12 83 ILE A N 1
ATOM 646 C CA . ILE A 1 83 ? -4.457 -7.621 12.246 1.00 94.12 83 ILE A CA 1
ATOM 647 C C . ILE A 1 83 ? -5.283 -8.167 11.077 1.00 94.12 83 ILE A C 1
ATOM 649 O O . ILE A 1 83 ? -4.714 -8.701 10.120 1.00 94.12 83 ILE A O 1
ATOM 653 N N . ASP A 1 84 ? -6.606 -8.002 11.111 1.00 96.12 84 ASP A N 1
ATOM 654 C CA . ASP A 1 84 ? -7.490 -8.449 10.033 1.00 96.12 84 ASP A CA 1
ATOM 655 C C . ASP A 1 84 ? -7.147 -7.773 8.693 1.00 96.12 84 ASP A C 1
ATOM 657 O O . ASP A 1 84 ? -7.003 -8.451 7.667 1.00 96.12 84 ASP A O 1
ATOM 661 N N . TYR A 1 85 ? -6.904 -6.457 8.695 1.00 96.88 85 TYR A N 1
ATOM 662 C CA . TYR A 1 85 ? -6.433 -5.746 7.505 1.00 96.88 85 TYR A CA 1
ATOM 663 C C . TYR A 1 85 ? -5.095 -6.286 6.999 1.00 96.88 85 TYR A C 1
ATOM 665 O O . TYR A 1 85 ? -4.971 -6.556 5.803 1.00 96.88 85 TYR A O 1
ATOM 673 N N . ILE A 1 86 ? -4.109 -6.492 7.876 1.00 93.94 86 ILE A N 1
ATOM 674 C CA . ILE A 1 86 ? -2.791 -7.023 7.491 1.00 93.94 86 ILE A CA 1
ATOM 675 C C . ILE A 1 86 ? -2.937 -8.391 6.814 1.00 93.94 86 ILE A C 1
ATOM 677 O O . ILE A 1 86 ? -2.355 -8.616 5.751 1.00 93.94 86 ILE A O 1
ATOM 681 N N . VAL A 1 87 ? -3.753 -9.290 7.373 1.00 93.88 87 VAL A N 1
ATOM 682 C CA . VAL A 1 87 ? -3.989 -10.621 6.792 1.00 93.88 87 VAL A CA 1
ATOM 683 C C . VAL A 1 87 ? -4.681 -10.519 5.431 1.00 93.88 87 VAL A C 1
ATOM 685 O O . VAL A 1 87 ? -4.278 -11.204 4.486 1.00 93.88 87 VAL A O 1
ATOM 688 N N . LYS A 1 88 ? -5.697 -9.658 5.294 1.00 96.12 88 LYS A N 1
ATOM 689 C CA . LYS A 1 88 ? -6.397 -9.426 4.019 1.00 96.12 88 LYS A CA 1
ATOM 690 C C . LYS A 1 88 ? -5.457 -8.880 2.945 1.00 96.12 88 LYS A C 1
ATOM 692 O O . LYS A 1 88 ? -5.470 -9.381 1.822 1.00 96.12 88 LYS A O 1
ATOM 697 N N . ILE A 1 89 ? -4.626 -7.902 3.298 1.00 96.12 89 ILE A N 1
ATOM 698 C CA . ILE A 1 89 ? -3.641 -7.271 2.411 1.00 96.12 89 ILE A CA 1
ATOM 699 C C . ILE A 1 89 ? -2.594 -8.296 1.968 1.00 96.12 89 ILE A C 1
ATOM 701 O O . ILE A 1 89 ? -2.346 -8.431 0.772 1.00 96.12 89 ILE A O 1
ATOM 705 N N . ALA A 1 90 ? -2.029 -9.068 2.902 1.00 92.19 90 ALA A N 1
ATOM 706 C CA . ALA A 1 90 ? -1.042 -10.100 2.586 1.00 92.19 90 ALA A CA 1
ATOM 707 C C . ALA A 1 90 ? -1.609 -11.148 1.616 1.00 92.19 90 ALA A C 1
ATOM 709 O O . ALA A 1 90 ? -0.972 -11.481 0.616 1.00 92.19 90 ALA A O 1
ATOM 710 N N . ARG A 1 91 ? -2.841 -11.615 1.864 1.00 93.50 91 ARG A N 1
ATOM 711 C CA . ARG A 1 91 ? -3.540 -12.554 0.974 1.00 93.50 91 ARG A CA 1
ATOM 712 C C . ARG A 1 91 ? -3.791 -11.956 -0.409 1.00 93.50 91 ARG A C 1
ATOM 714 O O . ARG A 1 91 ? -3.518 -12.630 -1.397 1.00 93.50 91 ARG A O 1
ATOM 721 N N . ALA A 1 92 ? -4.284 -10.719 -0.482 1.00 94.94 92 ALA A N 1
ATOM 722 C CA . ALA A 1 92 ? -4.553 -10.037 -1.749 1.00 94.94 92 ALA A CA 1
ATOM 723 C C . ALA A 1 92 ? -3.278 -9.833 -2.579 1.00 94.94 92 ALA A C 1
ATOM 725 O O . ALA A 1 92 ? -3.286 -10.085 -3.779 1.00 94.94 92 ALA A O 1
ATOM 726 N N . GLY A 1 93 ? -2.174 -9.460 -1.928 1.00 91.56 93 GLY A N 1
ATOM 727 C CA . GLY A 1 93 ? -0.876 -9.275 -2.575 1.00 91.56 93 GLY A CA 1
ATOM 728 C C . GLY A 1 93 ? -0.154 -10.579 -2.928 1.00 91.56 93 GLY A C 1
ATOM 729 O O . GLY A 1 93 ? 0.919 -10.538 -3.522 1.00 91.56 93 GLY A O 1
ATOM 730 N N . GLY A 1 94 ? -0.704 -11.746 -2.570 1.00 90.00 94 GLY A N 1
ATOM 731 C CA . GLY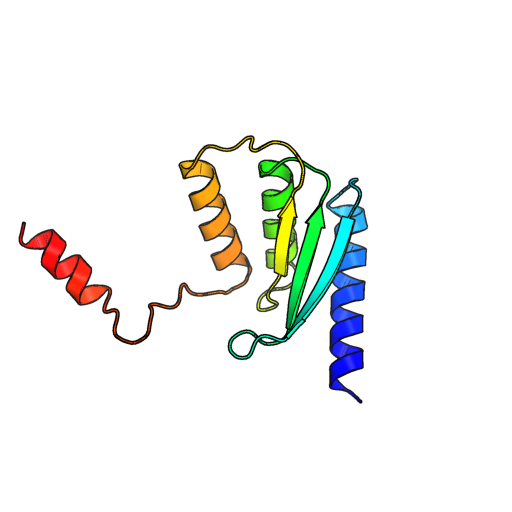 A 1 94 ? -0.061 -13.043 -2.801 1.00 90.00 94 GLY A CA 1
ATOM 732 C C . GLY A 1 94 ? 1.160 -13.300 -1.908 1.00 90.00 94 GLY A C 1
ATOM 733 O O . GLY A 1 94 ? 1.943 -14.214 -2.175 1.00 90.00 94 GLY A O 1
ATOM 734 N N . PHE A 1 95 ? 1.327 -12.523 -0.836 1.00 84.06 95 PHE A N 1
ATOM 735 C CA . PHE A 1 95 ? 2.432 -12.671 0.099 1.00 84.06 95 PHE A CA 1
ATOM 736 C C . PHE A 1 95 ? 2.092 -13.731 1.140 1.00 84.06 95 PHE A C 1
ATOM 738 O O . PHE A 1 95 ? 1.114 -13.630 1.883 1.00 84.06 95 PHE A O 1
ATOM 745 N N . LYS A 1 96 ? 2.925 -14.767 1.220 1.00 67.81 96 LYS A N 1
ATOM 746 C CA . LYS A 1 96 ? 2.874 -15.708 2.338 1.00 67.81 96 LYS A CA 1
ATOM 747 C C . LYS A 1 96 ? 3.694 -15.131 3.480 1.00 67.81 96 LYS A C 1
ATOM 749 O O . LYS A 1 96 ? 4.819 -14.688 3.251 1.00 67.81 96 LYS A O 1
ATOM 754 N N . ALA A 1 97 ? 3.152 -15.182 4.696 1.00 63.09 97 ALA A N 1
ATOM 755 C CA . ALA A 1 97 ? 3.946 -14.952 5.894 1.00 63.09 97 ALA A CA 1
ATOM 756 C C . ALA A 1 97 ? 5.151 -15.900 5.843 1.00 63.09 97 ALA A C 1
ATOM 758 O O . ALA A 1 97 ? 4.990 -17.124 5.834 1.00 63.09 97 ALA A O 1
ATOM 759 N N . ARG A 1 98 ? 6.353 -15.339 5.710 1.00 57.97 98 ARG A N 1
ATOM 760 C CA . ARG A 1 98 ? 7.578 -16.122 5.796 1.00 57.97 98 ARG A CA 1
ATOM 761 C C . ARG A 1 98 ? 7.913 -16.267 7.268 1.00 57.97 98 ARG A C 1
ATOM 763 O O . ARG A 1 98 ? 8.144 -15.279 7.957 1.00 57.97 98 ARG A O 1
ATOM 770 N N . ALA A 1 99 ? 7.917 -17.509 7.728 1.00 55.75 99 ALA A N 1
ATOM 771 C CA . ALA A 1 99 ? 8.563 -17.857 8.976 1.00 55.75 99 ALA A CA 1
ATOM 772 C C . ALA A 1 99 ? 10.046 -17.442 8.891 1.00 55.75 99 ALA A C 1
ATOM 774 O O . ALA A 1 99 ? 10.661 -17.647 7.836 1.00 55.75 99 ALA A O 1
ATOM 775 N N . PRO A 1 100 ? 10.625 -16.862 9.956 1.00 54.69 100 PRO A N 1
ATOM 776 C CA . PRO A 1 100 ? 12.065 -16.671 10.033 1.00 54.69 100 PRO A CA 1
ATOM 777 C C . PRO A 1 100 ? 12.797 -17.991 9.740 1.00 54.69 100 PRO A C 1
ATOM 779 O O . PRO A 1 100 ? 12.271 -19.061 10.070 1.00 54.69 100 PRO A O 1
ATOM 782 N N . PRO A 1 101 ? 14.003 -17.959 9.151 1.00 57.91 101 PRO A N 1
ATOM 783 C CA . PRO A 1 101 ? 14.822 -19.158 9.023 1.00 57.91 101 PRO A CA 1
ATOM 784 C C . PRO A 1 101 ? 14.971 -19.848 10.389 1.00 57.91 101 PRO A C 1
ATOM 786 O O . PRO A 1 101 ? 15.349 -19.207 11.366 1.00 57.91 101 PRO A O 1
ATOM 789 N N . GLY A 1 102 ? 14.637 -21.139 10.465 1.00 63.88 102 GLY A N 1
ATOM 790 C CA . GLY A 1 102 ? 14.664 -21.916 11.713 1.00 63.88 102 GLY A CA 1
ATOM 791 C C . GLY A 1 102 ? 13.372 -21.897 12.541 1.00 63.88 102 GLY A C 1
ATOM 792 O O . GLY A 1 102 ? 13.298 -22.605 13.538 1.00 63.88 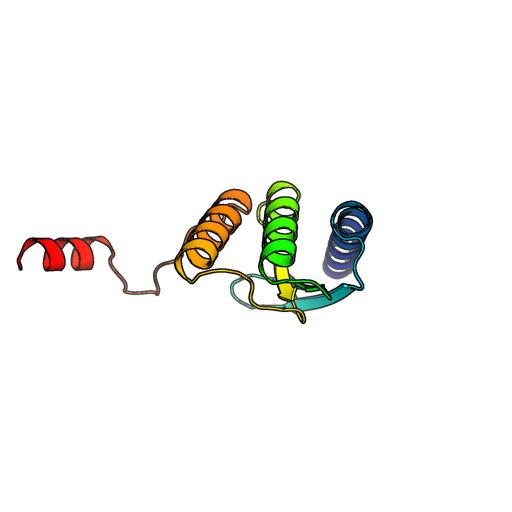102 GLY A O 1
ATOM 793 N N . PHE A 1 103 ? 12.336 -21.154 12.139 1.00 71.56 103 PHE A N 1
ATOM 794 C CA . PHE A 1 103 ? 11.032 -21.202 12.802 1.00 71.56 103 PHE A CA 1
ATOM 795 C C . PHE A 1 103 ? 10.155 -22.311 12.205 1.00 71.56 103 PHE A C 1
ATOM 797 O O . PHE A 1 103 ? 9.754 -22.252 11.040 1.00 71.56 103 PHE A O 1
ATOM 804 N N . SER A 1 104 ? 9.823 -23.312 13.022 1.00 70.31 104 SER A N 1
ATOM 805 C CA . SER A 1 104 ? 8.892 -24.386 12.671 1.00 70.31 104 SER A CA 1
ATOM 806 C C . SER A 1 104 ? 7.526 -24.133 13.304 1.00 70.31 104 SER A C 1
ATOM 808 O O . SER A 1 104 ? 7.324 -24.327 14.501 1.00 70.31 104 SER A O 1
ATOM 810 N N . SER A 1 105 ? 6.541 -23.750 12.488 1.00 65.06 105 SER A N 1
ATOM 811 C CA . SER A 1 105 ? 5.150 -23.585 12.940 1.00 65.06 105 SER A CA 1
ATOM 812 C C . SER A 1 105 ? 4.577 -24.880 13.532 1.00 65.06 105 SER A C 1
ATOM 814 O O . SER A 1 105 ? 3.717 -24.837 14.406 1.00 65.06 105 SER A O 1
ATOM 816 N N . VAL A 1 106 ? 5.064 -26.033 13.062 1.00 70.69 106 VAL A N 1
ATOM 817 C CA . VAL A 1 106 ? 4.654 -27.360 13.537 1.00 70.69 106 VAL A CA 1
ATOM 818 C C . VAL A 1 106 ? 5.147 -27.611 14.960 1.00 70.69 106 VAL A C 1
ATOM 820 O O . VAL A 1 106 ? 4.393 -28.143 15.769 1.00 70.69 106 VAL A O 1
ATOM 823 N N . GLU A 1 107 ? 6.375 -27.206 15.285 1.00 71.50 107 GLU A N 1
ATOM 824 C CA . GLU A 1 107 ? 6.931 -27.371 16.635 1.00 71.50 107 GLU A CA 1
ATOM 825 C C . GLU A 1 107 ? 6.222 -26.473 17.650 1.00 71.50 107 GLU A C 1
ATOM 827 O O . GLU A 1 107 ? 5.871 -26.937 18.731 1.00 71.50 107 GLU A O 1
ATOM 832 N N . VAL A 1 108 ? 5.910 -25.230 17.274 1.00 72.75 108 VAL A N 1
ATOM 833 C CA . VAL A 1 108 ? 5.167 -24.298 18.138 1.00 72.75 108 VAL A CA 1
ATOM 834 C C . VAL A 1 108 ? 3.753 -24.807 18.434 1.00 72.75 108 VAL A C 1
ATOM 836 O O . VAL A 1 108 ? 3.322 -24.809 19.584 1.00 72.75 108 VAL A O 1
ATOM 839 N N . VAL A 1 109 ? 3.030 -25.294 17.417 1.00 71.94 109 VAL A N 1
ATOM 840 C CA . VAL A 1 109 ? 1.679 -25.858 17.604 1.00 71.94 109 VAL A CA 1
ATOM 841 C C . VAL A 1 109 ? 1.717 -27.154 18.413 1.00 71.94 109 VAL A C 1
ATOM 843 O O . VAL A 1 109 ? 0.768 -27.445 19.137 1.00 71.94 109 VAL A O 1
ATOM 846 N N . ARG A 1 110 ? 2.789 -27.943 18.295 1.00 68.69 110 ARG A N 1
ATOM 847 C CA . ARG A 1 110 ? 2.962 -29.158 19.092 1.00 68.69 110 ARG A CA 1
ATOM 848 C C . ARG A 1 110 ? 3.194 -28.833 20.567 1.00 68.69 110 ARG A C 1
ATOM 850 O O . ARG A 1 110 ? 2.508 -29.414 21.396 1.00 68.69 110 ARG A O 1
ATOM 857 N N . GLY A 1 111 ? 4.055 -27.860 20.873 1.00 63.62 111 GLY A N 1
ATOM 858 C CA . GLY A 1 111 ? 4.265 -27.385 22.244 1.00 63.62 111 GLY A CA 1
ATOM 859 C C . GLY A 1 111 ? 2.980 -26.863 22.893 1.00 63.62 111 GLY A C 1
ATOM 860 O O . GLY A 1 111 ? 2.656 -27.248 24.005 1.00 63.62 111 GLY A O 1
ATOM 861 N N . ALA A 1 112 ? 2.170 -26.098 22.154 1.00 59.00 112 ALA A N 1
ATOM 862 C CA . ALA A 1 112 ? 0.903 -25.556 22.659 1.00 59.00 112 ALA A CA 1
ATOM 863 C C . ALA A 1 112 ? -0.221 -26.598 22.864 1.00 59.00 112 ALA A C 1
ATOM 865 O O . ALA A 1 112 ? -1.272 -26.260 23.396 1.00 59.00 112 ALA A O 1
ATOM 866 N N . ARG A 1 113 ? -0.056 -27.840 22.384 1.00 59.53 113 ARG A N 1
ATOM 867 C CA . ARG A 1 113 ? -1.010 -28.949 22.600 1.00 59.53 113 ARG A CA 1
ATOM 868 C C . ARG A 1 113 ? -0.623 -29.851 23.769 1.00 59.53 113 ARG A C 1
ATOM 870 O O . ARG A 1 113 ? -1.411 -30.720 24.131 1.00 59.53 113 ARG A O 1
ATOM 877 N N . GLU A 1 114 ? 0.598 -29.706 24.267 1.00 59.62 114 GLU A N 1
ATOM 878 C CA . GLU A 1 114 ? 1.171 -30.526 25.335 1.00 59.62 114 GLU A CA 1
ATOM 879 C C . GLU A 1 114 ? 1.177 -29.784 26.696 1.00 59.62 114 GLU A C 1
ATOM 881 O O . GLU A 1 114 ? 1.619 -30.360 27.688 1.00 59.62 114 GLU A O 1
ATOM 886 N N . GLU A 1 115 ? 0.633 -28.557 26.751 1.00 47.31 115 GLU A N 1
ATOM 887 C CA . GLU A 1 115 ? 0.270 -27.788 27.964 1.00 47.31 115 GLU A CA 1
ATOM 888 C C . GLU A 1 115 ? -1.227 -27.920 28.293 1.00 47.31 115 GLU A C 1
ATOM 890 O O . GLU A 1 115 ? -1.557 -27.998 29.500 1.00 47.31 115 GLU A O 1
#

Mean predicted aligned error: 7.55 Å

Nearest PDB structures (foldseek):
  4gs5-assembly1_A  TM=5.506E-01  e=8.272E-03  Dyadobacter fermentans DSM 18053
  7bqc-assembly1_A  TM=5.118E-01  e=6.949E-02  synthetic construct
  4bts-assembly1_A3  TM=3.318E-01  e=9.593E-02  Tetrahymena thermophila
  5yo1-assembly1_A  TM=4.825E-01  e=3.122E+00  Escherichia coli K-12
  6g2h-assembly1_A  TM=3.268E-01  e=2.120E+00  Homo sapiens

Solvent-accessible surface area (backbone atoms only — not comparable to full-atom values): 6645 Å² total; per-residue (Å²): 118,70,70,61,55,52,52,53,50,52,52,51,51,51,55,56,50,39,68,76,70,38,101,48,63,69,50,77,50,78,45,82,40,97,90,71,39,65,34,39,40,35,40,35,62,36,36,44,54,60,39,50,53,44,41,34,56,50,18,59,76,38,57,73,55,51,68,46,67,44,56,73,46,54,83,76,61,56,72,67,57,49,52,51,49,52,54,52,30,32,58,43,18,69,48,71,88,75,67,57,93,92,60,54,72,67,59,54,56,50,56,69,71,75,114

Secondary structure (DSSP, 8-state):
-HHHHHHHHHHHHHHHHHHHH--S-EEEEEEEETTTEEEEEEEESS-HHHHHHHHHHHHHHSTTS-EEEEE-S---S-HHHHHHHHHHHHHHTT---PPPTT--HHHHHHHTT--